Protein AF-G9KVE4-F1 (afdb_monomer_lite)

pLDDT: mean 92.77, std 6.27, range [59.22, 98.06]

InterPro domains:
  IPR046805 Tra1, HEAT repeat ring region [PF20206] (2-98)

Foldseek 3Di:
DCVVQVVVLVVLLVQLVPPPRDLVCLVVLVVVQLVVCVVVVHDPPRSNLVSSLSNCLVVQLSNLVVCPPPVNVPDPSSVVSVVVSCPDPSCVSNVVNVVD

Structure (mmCIF, N/CA/C/O backbone):
data_AF-G9KVE4-F1
#
_entry.id   AF-G9KVE4-F1
#
loop_
_atom_site.group_PDB
_atom_site.id
_atom_site.type_symbol
_atom_site.label_atom_id
_atom_site.label_alt_id
_atom_site.label_comp_id
_atom_site.label_asym_id
_atom_site.label_entity_id
_atom_site.label_seq_id
_atom_site.pdbx_PDB_ins_code
_atom_site.Cartn_x
_atom_site.Cartn_y
_atom_site.Cartn_z
_atom_site.occupancy
_atom_site.B_iso_or_equiv
_atom_site.auth_seq_id
_atom_site.auth_comp_id
_atom_site.auth_asym_id
_atom_site.auth_atom_id
_atom_site.pdbx_PDB_model_num
ATOM 1 N N . ASP A 1 1 ? 18.134 -1.302 -15.973 1.00 59.22 1 ASP A N 1
ATOM 2 C CA . ASP A 1 1 ? 17.722 -2.719 -16.058 1.00 59.22 1 ASP A CA 1
ATOM 3 C C . ASP A 1 1 ? 16.589 -3.039 -15.098 1.00 59.22 1 ASP A C 1
ATOM 5 O O . ASP A 1 1 ? 16.666 -2.714 -13.925 1.00 59.22 1 ASP A O 1
ATOM 9 N N . GLY A 1 2 ? 15.512 -3.675 -15.568 1.00 76.06 2 GLY A N 1
ATOM 10 C CA . GLY A 1 2 ? 14.331 -3.980 -14.740 1.00 76.06 2 GLY A CA 1
ATOM 11 C C . GLY A 1 2 ? 14.534 -5.066 -13.671 1.00 76.06 2 GLY A C 1
ATOM 12 O O . GLY A 1 2 ? 13.568 -5.466 -13.026 1.00 76.06 2 GLY A O 1
ATOM 13 N N . ASN A 1 3 ? 15.757 -5.577 -13.498 1.00 87.31 3 ASN A N 1
ATOM 14 C CA . ASN A 1 3 ? 16.066 -6.635 -12.536 1.00 87.31 3 ASN A CA 1
ATOM 15 C C . ASN A 1 3 ? 16.035 -6.125 -11.086 1.00 87.31 3 ASN A C 1
ATOM 17 O O . ASN A 1 3 ? 15.478 -6.782 -10.212 1.00 87.31 3 ASN A O 1
ATOM 21 N N . GLU A 1 4 ? 16.538 -4.914 -10.840 1.00 89.75 4 GLU A N 1
ATOM 22 C CA . GLU A 1 4 ? 16.538 -4.294 -9.507 1.00 89.75 4 GLU A CA 1
ATOM 23 C C . GLU A 1 4 ? 15.112 -4.089 -8.982 1.00 89.75 4 GLU A C 1
ATOM 25 O O . GLU A 1 4 ? 14.810 -4.427 -7.841 1.00 89.75 4 GLU A O 1
ATOM 30 N N . MET A 1 5 ? 14.189 -3.644 -9.843 1.00 90.38 5 MET A N 1
ATOM 31 C CA . MET A 1 5 ? 12.776 -3.494 -9.479 1.00 90.38 5 MET A CA 1
ATOM 32 C C . MET A 1 5 ? 12.124 -4.827 -9.100 1.00 90.38 5 MET A C 1
ATOM 34 O O . MET A 1 5 ? 11.316 -4.871 -8.171 1.00 90.38 5 MET A O 1
ATOM 38 N N . LYS A 1 6 ? 12.482 -5.920 -9.787 1.00 91.69 6 LYS A N 1
ATOM 39 C CA . LYS A 1 6 ? 11.999 -7.267 -9.447 1.00 91.69 6 LYS A CA 1
ATOM 40 C C . LYS A 1 6 ? 12.521 -7.710 -8.084 1.00 91.69 6 LYS A C 1
ATOM 42 O O . LYS A 1 6 ? 11.743 -8.237 -7.294 1.00 91.69 6 LYS A O 1
ATOM 47 N N . ILE A 1 7 ? 13.797 -7.451 -7.795 1.00 94.50 7 ILE A N 1
ATOM 48 C CA . ILE A 1 7 ? 14.406 -7.744 -6.491 1.00 94.50 7 ILE A CA 1
ATOM 49 C C . ILE A 1 7 ? 13.699 -6.941 -5.390 1.00 94.50 7 ILE A C 1
ATOM 51 O O . ILE A 1 7 ? 13.234 -7.527 -4.416 1.00 94.50 7 ILE A O 1
ATOM 55 N N . CYS A 1 8 ? 13.522 -5.629 -5.566 1.00 94.12 8 CYS A N 1
ATOM 56 C CA . CYS A 1 8 ? 12.813 -4.780 -4.603 1.00 94.12 8 CYS A CA 1
ATOM 57 C C . CYS A 1 8 ? 11.358 -5.229 -4.381 1.00 94.12 8 CYS A C 1
ATOM 59 O O . CYS A 1 8 ? 10.911 -5.327 -3.241 1.00 94.12 8 CYS A O 1
ATOM 61 N N . SER A 1 9 ? 10.626 -5.557 -5.450 1.00 94.88 9 SER A N 1
ATOM 62 C CA . SER A 1 9 ? 9.255 -6.081 -5.358 1.00 94.88 9 SER A CA 1
ATOM 63 C C . SER A 1 9 ? 9.203 -7.413 -4.598 1.00 94.88 9 SER A C 1
ATOM 65 O O . SER A 1 9 ? 8.355 -7.587 -3.719 1.00 94.88 9 SER A O 1
ATOM 67 N N . ALA A 1 10 ? 10.156 -8.319 -4.848 1.00 95.31 10 ALA A N 1
ATOM 68 C CA . ALA A 1 10 ? 10.279 -9.568 -4.103 1.00 95.31 10 ALA A CA 1
ATOM 69 C C . ALA A 1 10 ? 10.561 -9.322 -2.613 1.00 95.31 10 ALA A C 1
ATOM 71 O O . ALA A 1 10 ? 9.910 -9.946 -1.779 1.00 95.31 10 ALA A O 1
ATOM 72 N N . ILE A 1 11 ? 11.450 -8.380 -2.271 1.00 95.06 11 ILE A N 1
ATOM 73 C CA . ILE A 1 11 ? 11.740 -7.997 -0.878 1.00 95.06 11 ILE A CA 1
ATOM 74 C C . ILE A 1 11 ? 10.475 -7.486 -0.179 1.00 95.06 11 ILE A C 1
ATOM 76 O O . ILE A 1 11 ? 10.155 -7.958 0.909 1.00 95.06 11 ILE A O 1
ATOM 80 N N . ILE A 1 12 ? 9.716 -6.579 -0.807 1.00 95.88 12 ILE A N 1
ATOM 81 C CA . ILE A 1 12 ? 8.444 -6.079 -0.249 1.00 95.88 12 ILE A CA 1
ATOM 82 C C . ILE A 1 12 ? 7.466 -7.243 -0.035 1.00 95.88 12 ILE A C 1
ATOM 84 O O . ILE A 1 12 ? 6.803 -7.320 0.999 1.00 95.88 12 ILE A O 1
ATOM 88 N N . ASN A 1 13 ? 7.412 -8.193 -0.973 1.00 95.50 13 ASN A N 1
ATOM 89 C CA . ASN A 1 13 ? 6.539 -9.361 -0.877 1.00 95.50 13 ASN A CA 1
ATOM 90 C C . ASN A 1 13 ? 6.913 -10.290 0.293 1.00 95.50 13 ASN A C 1
ATOM 92 O O . ASN A 1 13 ? 6.067 -11.054 0.744 1.00 95.50 13 ASN A O 1
ATOM 96 N N . LEU A 1 14 ? 8.140 -10.241 0.819 1.00 94.94 14 LEU A N 1
ATOM 97 C CA . LEU A 1 14 ? 8.508 -11.039 1.993 1.00 94.94 14 LEU A CA 1
ATOM 98 C C . LEU A 1 14 ? 7.827 -10.542 3.273 1.00 94.94 14 LEU A C 1
ATOM 100 O O . LEU A 1 14 ? 7.543 -11.354 4.149 1.00 94.94 14 LEU A O 1
ATOM 104 N N . PHE A 1 15 ? 7.509 -9.247 3.389 1.00 93.88 15 PHE A N 1
ATOM 105 C CA . PHE A 1 15 ? 6.943 -8.683 4.622 1.00 93.88 15 PHE A CA 1
ATOM 106 C C . PHE A 1 15 ? 5.611 -9.326 5.013 1.00 93.88 15 PHE A C 1
ATOM 108 O O . PHE A 1 15 ? 5.375 -9.572 6.195 1.00 93.88 15 PHE A O 1
ATOM 115 N N . HIS A 1 16 ? 4.751 -9.657 4.043 1.00 92.75 16 HIS A N 1
ATOM 116 C CA . HIS A 1 16 ? 3.479 -10.319 4.357 1.00 92.75 16 HIS A CA 1
ATOM 117 C C . HIS A 1 16 ? 3.657 -11.781 4.790 1.00 92.75 16 HIS A C 1
ATOM 119 O O . HIS A 1 16 ? 2.841 -12.267 5.573 1.00 92.75 16 HIS A O 1
ATOM 125 N N . LEU A 1 17 ? 4.743 -12.436 4.358 1.00 92.81 17 LEU A N 1
ATOM 126 C CA . LEU A 1 17 ? 5.072 -13.825 4.695 1.00 92.81 17 LEU A CA 1
ATOM 127 C C . LEU A 1 17 ? 5.683 -13.981 6.091 1.00 92.81 17 LEU A C 1
ATOM 129 O O . LEU A 1 17 ? 5.668 -15.083 6.631 1.00 92.81 17 LEU A O 1
ATOM 133 N N . ILE A 1 18 ? 6.215 -12.910 6.687 1.00 90.62 18 ILE A N 1
ATOM 134 C CA . ILE A 1 18 ? 6.786 -12.945 8.037 1.00 90.62 18 ILE A CA 1
ATOM 135 C C . ILE A 1 18 ? 5.622 -12.973 9.044 1.00 90.62 18 ILE A C 1
ATOM 137 O O . ILE A 1 18 ? 4.932 -11.961 9.178 1.00 90.62 18 ILE A O 1
ATOM 141 N N . PRO A 1 19 ? 5.375 -14.079 9.779 1.00 78.69 19 PRO A N 1
ATOM 142 C CA . PRO A 1 19 ? 4.152 -14.253 10.574 1.00 78.69 19 PRO A CA 1
ATOM 143 C C . PRO A 1 19 ? 3.964 -13.180 11.650 1.00 78.69 19 PRO A C 1
ATOM 145 O O . PRO A 1 19 ? 2.853 -12.681 11.821 1.00 78.69 19 PRO A O 1
ATOM 148 N N . ALA A 1 20 ? 5.062 -12.771 12.287 1.00 80.44 20 ALA A N 1
ATOM 149 C CA . ALA A 1 20 ? 5.120 -11.737 13.318 1.00 80.44 20 ALA A CA 1
ATOM 150 C C . ALA A 1 20 ? 5.729 -10.423 12.798 1.00 80.44 20 ALA A C 1
ATOM 152 O O . ALA A 1 20 ? 6.426 -9.728 13.538 1.00 80.44 20 ALA A O 1
ATOM 153 N N . ALA A 1 21 ? 5.519 -10.100 11.516 1.00 82.81 21 ALA A N 1
ATOM 154 C CA . ALA A 1 21 ? 5.949 -8.821 10.968 1.00 82.81 21 ALA A CA 1
ATOM 155 C C . ALA A 1 21 ? 5.401 -7.674 11.840 1.00 82.81 2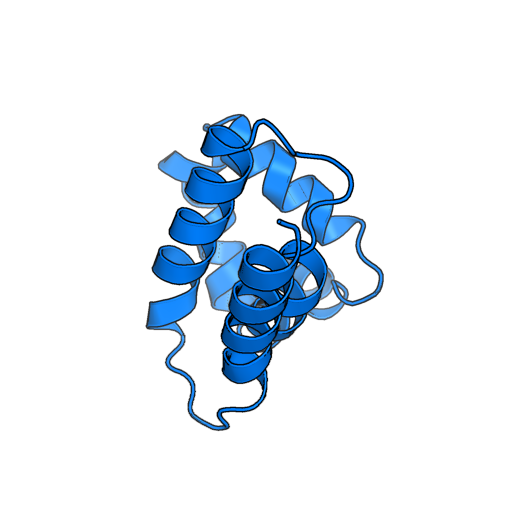1 ALA A C 1
ATOM 157 O O . ALA A 1 21 ? 4.189 -7.611 12.071 1.00 82.81 21 ALA A O 1
ATOM 158 N N . PRO A 1 22 ? 6.263 -6.784 12.356 1.00 86.81 22 PRO A N 1
ATOM 159 C CA . PRO A 1 22 ? 5.808 -5.700 13.208 1.00 86.81 22 PRO A CA 1
ATOM 160 C C . PRO A 1 22 ? 4.902 -4.735 12.440 1.00 86.81 22 PRO A C 1
ATOM 162 O O . PRO A 1 22 ? 5.293 -4.195 11.405 1.00 86.81 22 PRO A O 1
ATOM 165 N N . GLN A 1 23 ? 3.735 -4.422 13.008 1.00 90.50 23 GLN A N 1
ATOM 166 C CA . GLN A 1 23 ? 2.848 -3.369 12.492 1.00 90.50 23 GLN A CA 1
ATOM 167 C C . GLN A 1 23 ? 3.545 -1.998 12.403 1.00 90.50 23 GLN A C 1
ATOM 169 O O . GLN A 1 23 ? 3.165 -1.145 11.609 1.00 90.50 23 GLN A O 1
ATOM 174 N N . THR A 1 24 ? 4.607 -1.791 13.189 1.00 92.88 24 THR A N 1
ATOM 175 C CA . THR A 1 24 ? 5.440 -0.581 13.161 1.00 92.88 24 THR A CA 1
ATOM 176 C C . THR A 1 24 ? 6.154 -0.377 11.823 1.00 92.88 24 THR A C 1
ATOM 178 O O . THR A 1 24 ? 6.569 0.741 11.529 1.00 92.88 24 THR A O 1
ATOM 181 N N . LEU A 1 25 ? 6.265 -1.419 10.988 1.00 94.56 25 LEU A N 1
ATOM 182 C CA . LEU A 1 25 ? 6.854 -1.343 9.648 1.00 94.56 25 LEU A CA 1
ATOM 183 C C . LEU A 1 25 ? 5.870 -0.8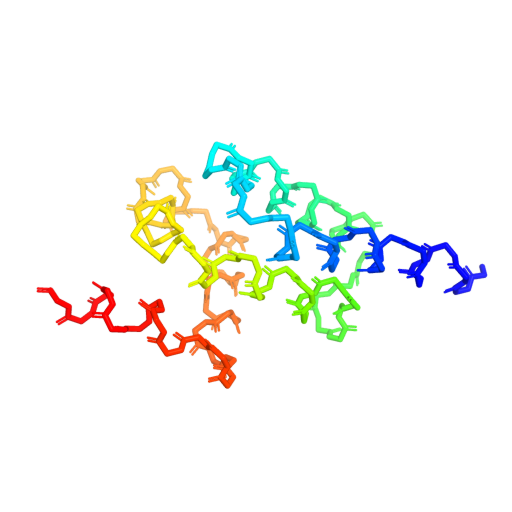62 8.576 1.00 94.56 25 LEU A C 1
ATOM 185 O O . LEU A 1 25 ? 6.313 -0.558 7.471 1.00 94.56 25 LEU A O 1
ATOM 189 N N . VAL A 1 26 ? 4.572 -0.732 8.886 1.00 95.50 26 VAL A N 1
ATOM 190 C CA . VAL A 1 26 ? 3.557 -0.224 7.945 1.00 95.50 26 VAL A CA 1
ATOM 191 C C . VAL A 1 26 ? 3.967 1.140 7.397 1.00 95.50 26 VAL A C 1
ATOM 193 O O . VAL A 1 26 ? 4.141 1.278 6.190 1.00 95.50 26 VAL A O 1
ATOM 196 N N . LYS A 1 27 ? 4.197 2.129 8.269 1.00 95.69 27 LYS A N 1
ATOM 197 C CA . LYS A 1 27 ? 4.546 3.490 7.841 1.00 95.69 27 LYS A CA 1
ATOM 198 C C . LYS A 1 27 ? 5.897 3.561 7.105 1.00 95.69 27 LYS A C 1
ATOM 200 O O . LYS A 1 27 ? 5.900 4.061 5.981 1.00 95.69 27 LYS A O 1
ATOM 205 N N . PRO A 1 28 ? 7.016 3.033 7.643 1.00 96.44 28 PRO A N 1
ATOM 206 C CA . PRO A 1 28 ? 8.305 3.094 6.953 1.00 96.44 28 PRO A CA 1
ATOM 207 C C . PRO A 1 28 ? 8.296 2.420 5.577 1.00 96.44 28 PRO A C 1
ATOM 209 O O . PRO A 1 28 ? 8.850 2.964 4.624 1.00 96.44 28 PRO A O 1
ATOM 212 N N . LEU A 1 29 ? 7.657 1.250 5.445 1.00 95.56 29 LEU A N 1
ATOM 213 C CA . LEU A 1 29 ? 7.612 0.537 4.167 1.00 95.56 29 LEU A CA 1
ATOM 214 C C . LEU A 1 29 ? 6.798 1.315 3.128 1.00 95.56 29 LEU A C 1
ATOM 216 O O . LEU A 1 29 ? 7.200 1.432 1.970 1.00 95.56 29 LEU A O 1
ATOM 220 N N . LEU A 1 30 ? 5.678 1.881 3.566 1.00 96.00 30 LEU A N 1
ATOM 221 C CA . LEU A 1 30 ? 4.798 2.704 2.753 1.00 96.00 30 LEU A CA 1
ATOM 222 C C . LEU A 1 30 ? 5.508 3.973 2.249 1.00 96.00 30 LEU A C 1
ATOM 224 O O . LEU A 1 30 ? 5.498 4.250 1.050 1.00 96.00 30 LEU A O 1
ATOM 228 N N . GLU A 1 31 ? 6.198 4.691 3.138 1.00 96.12 31 GLU A N 1
ATOM 229 C CA . GLU A 1 31 ? 6.987 5.886 2.807 1.00 96.12 31 GLU A CA 1
ATOM 230 C C . GLU A 1 31 ? 8.126 5.582 1.829 1.00 96.12 31 GLU A C 1
ATOM 232 O O . GLU A 1 31 ? 8.341 6.330 0.871 1.00 96.12 31 GLU A O 1
ATOM 237 N N . VAL A 1 32 ? 8.842 4.469 2.029 1.00 96.00 32 VAL A N 1
ATOM 238 C CA . VAL A 1 32 ? 9.908 4.038 1.113 1.00 96.00 32 VAL A CA 1
ATOM 239 C C . VAL A 1 32 ? 9.346 3.768 -0.281 1.00 96.00 32 VAL A C 1
ATOM 241 O O . VAL A 1 32 ? 9.931 4.230 -1.265 1.00 96.00 32 VAL A O 1
ATOM 244 N N . VAL A 1 33 ? 8.201 3.085 -0.389 1.00 95.25 33 VAL A N 1
ATOM 245 C CA . VAL A 1 33 ? 7.551 2.840 -1.686 1.00 95.25 33 VAL A CA 1
ATOM 246 C C . VAL A 1 33 ? 7.109 4.149 -2.336 1.00 95.25 33 VAL A C 1
ATOM 248 O O . VAL A 1 33 ? 7.462 4.380 -3.490 1.00 95.25 33 VAL A O 1
ATOM 251 N N . MET A 1 34 ? 6.441 5.050 -1.610 1.00 94.56 34 MET A N 1
ATOM 252 C CA . MET A 1 34 ? 6.026 6.357 -2.149 1.00 94.56 34 MET A CA 1
ATOM 253 C C . MET A 1 34 ? 7.206 7.190 -2.650 1.00 94.56 34 MET A C 1
ATOM 255 O O . MET A 1 34 ? 7.142 7.795 -3.724 1.00 94.56 34 MET A O 1
ATOM 259 N N . LYS A 1 35 ? 8.292 7.236 -1.872 1.00 94.25 35 LYS A N 1
ATOM 260 C CA . LYS A 1 35 ? 9.512 7.959 -2.242 1.00 94.25 35 LYS A CA 1
ATOM 261 C C . LYS A 1 35 ? 10.143 7.358 -3.496 1.00 94.25 35 LYS A C 1
ATOM 263 O O . LYS A 1 35 ? 10.582 8.102 -4.369 1.00 94.25 35 LYS A O 1
ATOM 268 N N . THR A 1 36 ? 10.155 6.032 -3.591 1.00 93.12 36 THR A N 1
ATOM 269 C CA . THR A 1 36 ? 10.713 5.297 -4.732 1.00 93.12 36 THR A CA 1
ATOM 270 C C . THR A 1 36 ? 9.876 5.505 -5.995 1.00 93.12 36 THR A C 1
ATOM 272 O O . THR A 1 36 ? 10.427 5.834 -7.042 1.00 93.12 36 THR A O 1
ATOM 275 N N . GLU A 1 37 ? 8.549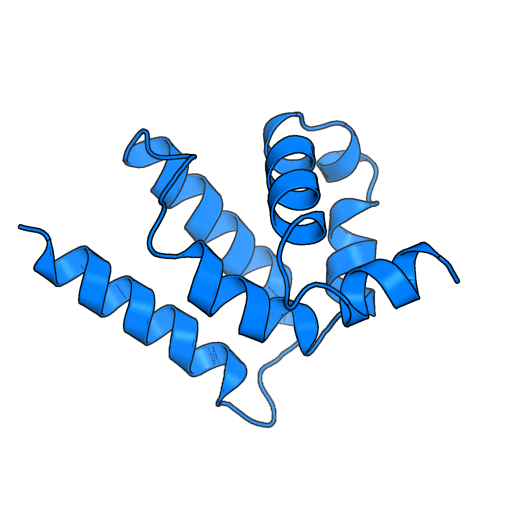 5.395 -5.895 1.00 92.69 37 GLU A N 1
ATOM 276 C CA . GLU A 1 37 ? 7.606 5.677 -6.986 1.00 92.69 37 GLU A CA 1
ATOM 277 C C . GLU A 1 37 ? 7.773 7.103 -7.519 1.00 92.69 37 GLU A C 1
ATOM 279 O O . GLU A 1 37 ? 7.878 7.313 -8.729 1.00 92.69 37 GLU A O 1
ATOM 284 N N . ARG A 1 38 ? 7.895 8.082 -6.613 1.00 91.56 38 ARG A N 1
ATOM 285 C CA . ARG A 1 38 ? 8.136 9.483 -6.971 1.00 91.56 38 ARG A CA 1
ATOM 286 C C . ARG A 1 38 ? 9.491 9.687 -7.646 1.00 91.56 38 ARG A C 1
ATOM 288 O O . ARG A 1 38 ? 9.557 10.397 -8.643 1.00 91.56 38 ARG A O 1
ATOM 295 N N . ALA A 1 39 ? 10.557 9.079 -7.124 1.00 91.38 39 ALA A N 1
ATOM 296 C CA . ALA A 1 39 ? 11.900 9.190 -7.699 1.00 91.38 39 ALA A CA 1
ATOM 297 C C . ALA A 1 39 ? 11.985 8.576 -9.104 1.00 91.38 39 ALA A C 1
ATOM 299 O O . ALA A 1 39 ? 12.729 9.067 -9.947 1.00 91.38 39 ALA A O 1
ATOM 300 N N . MET A 1 40 ? 11.199 7.530 -9.361 1.00 89.81 40 MET A N 1
ATOM 301 C CA . MET A 1 40 ? 11.126 6.866 -10.661 1.00 89.81 40 MET A CA 1
ATOM 302 C C . MET A 1 40 ? 10.035 7.425 -11.587 1.00 89.81 40 MET A C 1
ATOM 304 O O . MET A 1 40 ? 9.890 6.934 -12.703 1.00 89.81 40 MET A O 1
ATOM 308 N N . LEU A 1 41 ? 9.278 8.440 -11.149 1.00 89.06 41 LEU A N 1
ATOM 309 C CA . LEU A 1 41 ? 8.173 9.050 -11.900 1.00 89.06 41 LEU A CA 1
ATOM 310 C C . LEU A 1 41 ? 7.108 8.030 -12.360 1.00 89.06 41 LEU A C 1
ATOM 312 O O . LEU A 1 41 ? 6.514 8.175 -13.428 1.00 89.06 41 LEU A O 1
ATOM 316 N N . ILE A 1 42 ? 6.852 7.004 -11.543 1.00 85.38 42 ILE A N 1
ATOM 317 C CA . ILE A 1 42 ? 5.867 5.948 -11.814 1.00 85.38 42 ILE A CA 1
ATOM 318 C C . ILE A 1 42 ? 4.808 5.911 -10.714 1.00 85.38 42 ILE A C 1
ATOM 320 O O . ILE A 1 42 ? 5.078 5.535 -9.580 1.00 85.38 42 ILE A O 1
ATOM 324 N N . GLU A 1 43 ? 3.572 6.273 -11.056 1.00 73.38 43 GLU A N 1
ATOM 325 C CA . GLU A 1 43 ? 2.426 6.126 -10.149 1.00 73.38 43 GLU A CA 1
ATOM 326 C C . GLU A 1 43 ? 1.538 4.945 -10.569 1.00 73.38 43 GLU A C 1
ATOM 328 O O . GLU A 1 43 ? 1.270 4.040 -9.778 1.00 73.38 43 GLU A O 1
ATOM 333 N N . ALA A 1 44 ? 1.096 4.916 -11.828 1.00 70.25 44 ALA A N 1
ATOM 334 C CA . ALA A 1 44 ? 0.328 3.806 -12.385 1.00 70.25 44 ALA A CA 1
ATOM 335 C C . ALA A 1 44 ? 1.267 2.688 -12.869 1.00 70.25 44 ALA A C 1
ATOM 337 O O . ALA A 1 44 ? 2.265 2.955 -13.531 1.00 70.25 44 ALA A O 1
ATOM 338 N N . GLY A 1 45 ? 0.947 1.431 -12.547 1.00 76.75 45 GLY A N 1
ATOM 339 C CA . GLY A 1 45 ? 1.754 0.274 -12.962 1.00 76.75 45 GLY A CA 1
ATOM 340 C C . GLY A 1 45 ? 3.013 0.021 -12.123 1.00 76.75 45 GLY A C 1
ATOM 341 O O . GLY A 1 45 ? 3.850 -0.786 -12.521 1.00 76.75 45 GLY A O 1
ATOM 342 N N . SER A 1 46 ? 3.151 0.675 -10.963 1.00 88.62 46 SER A N 1
ATOM 343 C CA . SER A 1 46 ? 4.243 0.406 -10.022 1.00 88.62 46 SER A CA 1
ATOM 344 C C . SER A 1 46 ? 4.279 -1.077 -9.603 1.00 88.62 46 SER A C 1
ATOM 346 O O . SER A 1 46 ? 3.272 -1.598 -9.107 1.00 88.62 46 SER A O 1
ATOM 348 N N . PRO A 1 47 ? 5.435 -1.764 -9.727 1.00 92.06 47 PRO A N 1
ATOM 349 C CA . PRO A 1 47 ? 5.577 -3.175 -9.356 1.00 92.06 47 PRO A CA 1
ATOM 350 C C . PRO A 1 47 ? 5.586 -3.401 -7.836 1.00 92.06 47 PRO A C 1
ATOM 352 O O . PRO A 1 47 ? 5.654 -4.545 -7.380 1.00 92.06 47 PRO A O 1
ATOM 355 N N . PHE A 1 48 ? 5.552 -2.328 -7.042 1.00 94.75 48 PHE A N 1
ATOM 356 C CA . PHE A 1 48 ? 5.630 -2.376 -5.583 1.00 94.75 48 PHE A CA 1
ATOM 357 C C . PHE A 1 48 ? 4.258 -2.391 -4.911 1.00 94.75 48 PHE A C 1
ATOM 359 O O . PHE A 1 48 ? 4.154 -2.817 -3.764 1.00 94.75 48 PHE A O 1
ATOM 366 N N . ARG A 1 49 ? 3.192 -1.966 -5.603 1.00 93.62 49 ARG A N 1
ATOM 367 C CA . ARG A 1 49 ? 1.862 -1.845 -4.982 1.00 93.62 49 ARG A CA 1
ATOM 368 C C . ARG A 1 49 ? 1.212 -3.188 -4.673 1.00 93.62 49 ARG A C 1
ATOM 370 O O . ARG A 1 49 ? 0.654 -3.343 -3.590 1.00 93.62 49 ARG A O 1
ATOM 377 N N . GLU A 1 50 ? 1.330 -4.158 -5.579 1.00 94.56 50 GLU A N 1
ATOM 378 C CA . GLU A 1 50 ? 0.813 -5.522 -5.385 1.00 94.56 50 GLU A CA 1
ATOM 379 C C . GLU A 1 50 ? 1.433 -6.219 -4.156 1.00 94.56 50 GLU A C 1
ATOM 381 O O . GLU A 1 50 ? 0.688 -6.745 -3.330 1.00 94.56 50 GLU A O 1
ATOM 386 N N . PRO A 1 51 ? 2.768 -6.247 -3.963 1.00 96.12 51 PRO A N 1
ATOM 387 C CA . PRO A 1 51 ? 3.327 -6.851 -2.758 1.00 96.12 51 PRO A CA 1
ATOM 388 C C . PRO A 1 51 ? 3.066 -6.016 -1.498 1.00 96.12 51 PRO A C 1
ATOM 390 O O . PRO A 1 51 ? 2.851 -6.589 -0.430 1.00 96.12 51 PRO A O 1
ATOM 393 N N . LEU A 1 52 ? 3.030 -4.685 -1.609 1.00 96.62 52 LEU A N 1
ATOM 394 C CA . LEU A 1 52 ? 2.786 -3.801 -0.470 1.00 96.62 52 LEU A CA 1
ATOM 395 C C . LEU A 1 52 ? 1.381 -3.992 0.111 1.00 96.62 52 LEU A C 1
ATOM 397 O O . LEU A 1 52 ? 1.242 -4.135 1.325 1.00 96.62 52 LEU A O 1
ATOM 401 N N . ILE A 1 53 ? 0.338 -4.065 -0.723 1.00 96.44 53 ILE A N 1
ATOM 402 C CA . ILE A 1 53 ? -1.034 -4.188 -0.210 1.00 96.44 53 ILE A CA 1
ATOM 403 C C . ILE A 1 53 ? -1.276 -5.502 0.545 1.00 96.44 53 ILE A C 1
ATOM 405 O O . ILE A 1 53 ? -2.034 -5.523 1.517 1.00 96.44 53 ILE A O 1
ATOM 409 N N . LYS A 1 54 ? -0.582 -6.586 0.177 1.00 96.00 54 LYS A N 1
ATOM 410 C CA . LYS A 1 54 ? -0.628 -7.857 0.923 1.00 96.00 54 LYS A CA 1
ATOM 411 C C . LYS A 1 54 ? -0.128 -7.698 2.357 1.00 96.00 54 LYS A C 1
ATOM 413 O O . LYS A 1 54 ? -0.654 -8.334 3.261 1.00 96.00 54 LYS A O 1
ATOM 418 N N . PHE A 1 55 ? 0.872 -6.844 2.574 1.00 96.44 55 PHE A N 1
ATOM 419 C CA . PHE A 1 55 ? 1.355 -6.540 3.917 1.00 96.44 55 PHE A CA 1
ATOM 420 C C . PHE A 1 55 ? 0.403 -5.595 4.660 1.00 96.44 55 PHE A C 1
ATOM 422 O O . PHE A 1 55 ? 0.022 -5.883 5.791 1.00 96.44 55 PHE A O 1
ATOM 429 N N . LEU A 1 56 ? -0.050 -4.516 4.011 1.00 96.62 56 LEU A N 1
ATOM 430 C CA . LEU A 1 56 ? -0.969 -3.541 4.618 1.00 96.62 56 LEU A CA 1
ATOM 431 C C . LEU A 1 56 ? -2.275 -4.188 5.109 1.00 96.62 56 LEU A C 1
ATOM 433 O O . LEU A 1 56 ? -2.758 -3.901 6.201 1.00 96.62 56 LEU A O 1
ATOM 437 N N . THR A 1 57 ? -2.826 -5.119 4.331 1.00 96.38 57 THR A N 1
ATOM 438 C CA . THR A 1 57 ? -4.068 -5.834 4.673 1.00 96.38 57 THR A CA 1
ATOM 439 C C . THR A 1 57 ? -3.918 -6.820 5.837 1.00 96.38 57 THR A C 1
ATOM 441 O O . THR A 1 57 ? -4.934 -7.219 6.402 1.00 96.38 57 THR A O 1
ATOM 444 N N . ARG A 1 58 ? -2.688 -7.164 6.261 1.00 95.50 58 ARG A N 1
ATOM 445 C CA . ARG A 1 58 ? -2.431 -7.912 7.512 1.00 95.50 58 ARG A CA 1
ATOM 446 C C . ARG A 1 58 ? -2.564 -7.032 8.760 1.00 95.50 58 ARG A C 1
ATOM 448 O O . ARG A 1 58 ? -2.769 -7.561 9.849 1.00 95.50 58 ARG A O 1
ATOM 455 N N . HIS A 1 59 ? -2.473 -5.713 8.595 1.00 95.31 59 HIS A N 1
ATOM 456 C CA . HIS A 1 59 ? -2.579 -4.710 9.657 1.00 95.31 59 HIS A CA 1
ATOM 457 C C . HIS A 1 59 ? -3.603 -3.629 9.267 1.00 95.31 59 HIS A C 1
ATOM 459 O O . HIS A 1 59 ? -3.238 -2.461 9.080 1.00 95.31 59 HIS A O 1
ATOM 465 N N . PRO A 1 60 ? -4.880 -4.003 9.057 1.00 96.56 60 PRO A N 1
ATOM 466 C CA . PRO A 1 60 ? -5.845 -3.117 8.421 1.00 96.56 60 PRO A CA 1
ATOM 467 C C . PRO A 1 60 ? -6.182 -1.899 9.285 1.00 96.56 60 PRO A C 1
ATOM 469 O O . PRO A 1 60 ? -6.215 -0.790 8.759 1.00 96.56 60 PRO A O 1
ATOM 472 N N . SER A 1 61 ? -6.336 -2.071 10.602 1.00 96.50 61 SER A N 1
ATOM 473 C CA . SER A 1 61 ? -6.597 -0.972 11.542 1.00 96.50 61 SER A CA 1
ATOM 474 C C . SER A 1 61 ? -5.470 0.054 11.549 1.00 96.50 61 SER A C 1
ATOM 476 O O . SER A 1 61 ? -5.716 1.234 11.336 1.00 96.50 61 SER A O 1
ATOM 478 N N . GLN A 1 62 ? -4.227 -0.405 11.689 1.00 96.50 62 GLN A N 1
ATOM 479 C CA . GLN A 1 62 ? -3.039 0.450 11.730 1.00 96.50 62 GLN A CA 1
ATOM 480 C C . GLN A 1 62 ? -2.820 1.164 10.393 1.00 96.50 62 GLN A C 1
ATOM 482 O O . GLN A 1 62 ? -2.408 2.320 10.358 1.00 96.50 62 GLN A O 1
ATOM 487 N N . THR A 1 63 ? -3.102 0.479 9.282 1.00 97.06 63 THR A N 1
ATOM 488 C CA . THR A 1 63 ? -3.016 1.072 7.944 1.00 97.06 63 THR A CA 1
ATOM 489 C C . THR A 1 63 ? -4.055 2.174 7.764 1.00 97.06 63 THR A C 1
ATOM 491 O O . THR A 1 63 ? -3.701 3.264 7.321 1.00 97.06 63 THR A O 1
ATOM 494 N N . VAL A 1 64 ? -5.327 1.913 8.087 1.00 97.44 64 VAL A N 1
ATOM 495 C CA . VAL A 1 64 ? -6.394 2.915 7.945 1.00 97.44 64 VAL A CA 1
ATOM 496 C C . VAL A 1 64 ? -6.143 4.093 8.881 1.00 97.44 64 VAL A C 1
ATOM 498 O O . VAL A 1 64 ? -6.177 5.227 8.417 1.00 97.44 64 VAL A O 1
ATOM 501 N N . GLU A 1 65 ? -5.801 3.841 10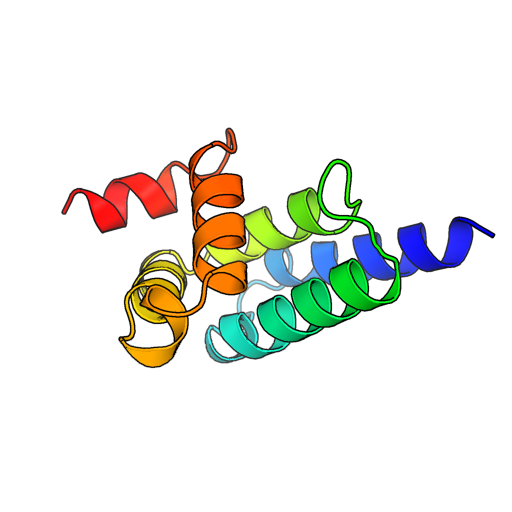.146 1.00 96.81 65 GLU A N 1
ATOM 502 C CA . GLU A 1 65 ? -5.446 4.885 11.113 1.00 96.81 65 GLU A CA 1
ATOM 503 C C . GLU A 1 65 ? -4.342 5.795 10.565 1.00 96.81 65 GLU A C 1
ATOM 505 O O . GLU A 1 65 ? -4.519 7.011 10.538 1.00 96.81 65 GLU A O 1
ATOM 510 N N . LEU A 1 66 ? -3.261 5.220 10.021 1.00 97.12 66 LEU A N 1
ATOM 511 C CA . LEU A 1 66 ? -2.173 5.982 9.407 1.00 97.12 66 LEU A CA 1
ATOM 512 C C . LEU A 1 66 ? -2.651 6.894 8.272 1.00 97.12 66 LEU A C 1
ATOM 514 O O . LEU A 1 66 ? -2.165 8.015 8.173 1.00 97.12 66 LEU A O 1
ATOM 518 N N . PHE A 1 67 ? -3.561 6.437 7.408 1.00 97.12 67 PHE A N 1
ATOM 519 C CA . PHE A 1 67 ? -4.089 7.257 6.311 1.00 97.12 67 PHE A CA 1
ATOM 520 C C . PHE A 1 67 ? -5.119 8.299 6.765 1.00 97.12 67 PHE A C 1
ATOM 522 O O . PHE A 1 67 ? -5.318 9.283 6.057 1.00 97.12 67 PHE A O 1
ATOM 529 N N . MET A 1 68 ? -5.769 8.090 7.912 1.00 95.88 68 MET A N 1
ATOM 530 C CA . MET A 1 68 ? -6.765 9.007 8.477 1.00 95.88 68 MET A CA 1
ATOM 531 C C . MET A 1 68 ? -6.160 10.074 9.402 1.00 95.88 68 MET A C 1
ATOM 533 O O . MET A 1 68 ? -6.866 11.001 9.795 1.00 95.88 68 MET A O 1
ATOM 537 N N . MET A 1 69 ? -4.868 9.988 9.745 1.00 96.56 69 MET A N 1
ATOM 538 C CA . MET A 1 69 ? -4.178 11.047 10.490 1.00 96.56 69 MET A CA 1
ATOM 539 C C . MET A 1 69 ? -4.229 12.374 9.720 1.00 96.56 69 MET A C 1
ATOM 541 O O . MET A 1 69 ? -4.017 12.402 8.514 1.00 96.56 69 MET A O 1
ATOM 545 N N . GLU A 1 70 ? -4.409 13.499 10.416 1.00 94.69 70 GLU A N 1
ATOM 546 C CA . GLU A 1 70 ? -4.528 14.826 9.785 1.00 94.69 70 GLU A CA 1
ATOM 547 C C . GLU A 1 70 ? -3.372 15.143 8.814 1.00 94.69 70 GLU A C 1
ATOM 549 O O . GLU A 1 70 ? -3.591 15.646 7.713 1.00 94.69 70 GLU A O 1
ATOM 554 N N . ALA A 1 71 ? -2.139 14.790 9.192 1.00 94.31 71 ALA A N 1
ATOM 555 C CA . ALA A 1 71 ? -0.945 15.048 8.390 1.00 94.31 71 ALA A CA 1
ATOM 556 C C . ALA A 1 71 ? -0.897 14.259 7.069 1.00 94.31 71 ALA A C 1
ATOM 558 O O . ALA A 1 71 ? -0.346 14.750 6.089 1.00 94.31 71 ALA A O 1
ATOM 559 N N . THR A 1 72 ? -1.440 13.040 7.034 1.00 95.12 72 THR A N 1
ATOM 560 C CA . THR A 1 72 ? -1.442 12.178 5.839 1.00 95.12 72 THR A CA 1
ATOM 561 C C . THR A 1 72 ? -2.726 12.350 5.036 1.00 95.12 72 THR A C 1
ATOM 563 O O . THR A 1 72 ? -2.682 12.352 3.809 1.00 95.12 72 THR A O 1
ATOM 566 N N . LEU A 1 73 ? -3.862 12.565 5.699 1.00 92.69 73 LEU A N 1
ATOM 567 C CA . LEU A 1 73 ? -5.149 12.790 5.051 1.00 92.69 73 LEU A CA 1
ATOM 568 C C . LEU A 1 73 ? -5.134 14.068 4.202 1.00 92.69 73 LEU A C 1
ATOM 570 O O . LEU A 1 73 ? -5.599 14.060 3.063 1.00 92.69 73 LEU A O 1
ATOM 574 N N . ASN A 1 74 ? -4.535 15.142 4.723 1.00 94.00 74 ASN A N 1
ATOM 575 C CA . ASN A 1 74 ? -4.424 16.417 4.012 1.00 94.00 74 ASN A CA 1
ATOM 576 C C . ASN A 1 74 ? -3.296 16.446 2.966 1.00 94.00 74 ASN A C 1
ATOM 578 O O . ASN A 1 74 ? -3.197 17.411 2.207 1.00 94.00 74 ASN A O 1
ATOM 582 N N . ASP A 1 75 ? -2.454 15.410 2.889 1.00 96.75 75 ASP A N 1
ATOM 583 C CA . ASP A 1 75 ? -1.412 15.307 1.870 1.00 96.75 75 ASP A CA 1
ATOM 584 C C . ASP A 1 75 ? -1.973 14.648 0.586 1.00 96.75 75 ASP A C 1
ATOM 586 O O . ASP A 1 75 ? -2.398 13.483 0.602 1.00 96.75 75 ASP A O 1
ATOM 590 N N . PRO A 1 76 ? -1.954 15.341 -0.572 1.00 94.06 76 PRO A N 1
ATOM 591 C CA . PRO A 1 76 ? -2.498 14.804 -1.819 1.00 94.06 76 PRO A CA 1
ATOM 592 C C . PRO A 1 76 ? -1.820 13.518 -2.311 1.00 94.06 76 PRO A C 1
ATOM 594 O O . PRO A 1 76 ? -2.451 12.712 -3.000 1.00 94.06 76 PRO A O 1
ATOM 597 N N . GLN A 1 77 ? -0.535 13.306 -2.015 1.00 92.50 77 GLN A N 1
ATOM 598 C CA . GLN A 1 77 ? 0.188 12.099 -2.419 1.00 92.50 77 GLN A CA 1
ATOM 599 C C . GLN A 1 77 ? -0.299 10.887 -1.619 1.00 92.50 77 GLN A C 1
ATOM 601 O O . GLN A 1 77 ? -0.574 9.833 -2.201 1.00 92.50 77 GLN A O 1
ATOM 606 N N . TRP A 1 78 ? -0.456 11.053 -0.307 1.00 95.69 78 TRP A N 1
ATOM 607 C CA . TRP A 1 78 ? -0.992 10.024 0.584 1.00 95.69 78 TRP A CA 1
ATOM 608 C C . TRP A 1 78 ? -2.442 9.694 0.249 1.00 95.69 78 TRP A C 1
ATOM 610 O O . TRP A 1 78 ? -2.771 8.521 0.064 1.00 95.69 78 TRP A O 1
ATOM 620 N N . SER A 1 79 ? -3.274 10.718 0.049 1.00 94.38 79 SER A N 1
ATOM 621 C CA . SER A 1 79 ? -4.666 10.559 -0.380 1.00 94.38 79 SER A CA 1
ATOM 622 C C . SER A 1 79 ? -4.788 9.772 -1.691 1.00 94.38 79 SER A C 1
ATOM 624 O O . SER A 1 79 ? -5.538 8.794 -1.766 1.00 94.38 79 SER A O 1
ATOM 626 N N . ARG A 1 80 ? -4.010 10.127 -2.727 1.00 92.56 80 ARG A N 1
ATOM 627 C CA . ARG A 1 80 ? -4.016 9.391 -4.007 1.00 92.56 80 ARG A CA 1
ATOM 628 C C . ARG A 1 80 ? -3.572 7.942 -3.839 1.00 92.56 80 ARG A C 1
ATOM 630 O O . ARG A 1 80 ? -4.154 7.049 -4.463 1.00 92.56 80 ARG A O 1
ATOM 637 N N . MET A 1 81 ? -2.573 7.691 -2.996 1.00 93.94 81 MET A N 1
ATOM 638 C CA . MET A 1 81 ? -2.124 6.329 -2.739 1.00 93.94 81 MET A CA 1
ATOM 639 C C . MET A 1 81 ? -3.177 5.513 -1.987 1.00 93.94 81 MET A C 1
ATOM 641 O O . MET A 1 81 ? -3.453 4.377 -2.380 1.00 93.94 81 MET A O 1
ATOM 645 N N . PHE A 1 82 ? -3.824 6.089 -0.973 1.00 95.94 82 PHE A N 1
ATOM 646 C CA . PHE A 1 82 ? -4.880 5.396 -0.246 1.00 95.94 82 PHE A CA 1
ATOM 647 C C . PHE A 1 82 ? -6.050 5.042 -1.162 1.00 95.94 82 PHE A C 1
ATOM 649 O O . PHE A 1 82 ? -6.470 3.886 -1.211 1.00 95.94 82 PHE A O 1
ATOM 656 N N . MET A 1 83 ? -6.506 5.994 -1.984 1.00 94.06 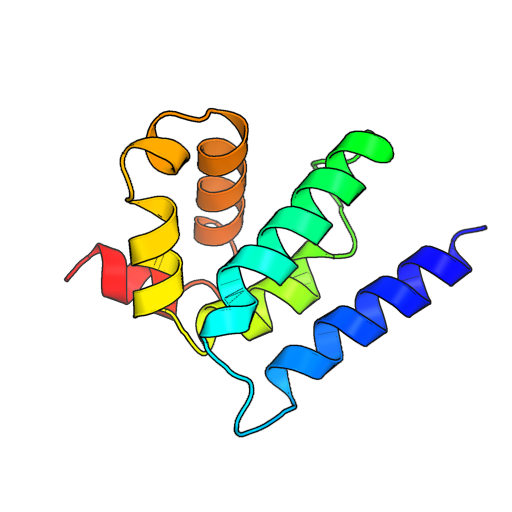83 MET A N 1
ATOM 657 C CA . MET A 1 83 ? -7.538 5.740 -2.994 1.00 94.06 83 MET A CA 1
ATOM 658 C C . MET A 1 83 ? -7.127 4.636 -3.977 1.00 94.06 83 MET A C 1
ATOM 660 O O . MET A 1 83 ? -7.964 3.823 -4.373 1.00 94.06 83 MET A O 1
ATOM 664 N N . SER A 1 84 ? -5.849 4.580 -4.372 1.00 93.56 84 SER A N 1
ATOM 665 C CA . SER A 1 84 ? -5.332 3.496 -5.214 1.00 93.56 84 SER A CA 1
ATOM 666 C C . SER A 1 84 ? -5.432 2.140 -4.518 1.00 93.56 84 SER A C 1
ATOM 668 O O . SER A 1 84 ? -5.803 1.166 -5.173 1.00 93.56 84 SER A O 1
ATOM 670 N N . PHE A 1 85 ? -5.119 2.055 -3.223 1.00 95.44 85 PHE A N 1
ATOM 671 C CA . PHE A 1 85 ? -5.260 0.808 -2.474 1.00 95.44 85 PHE A CA 1
ATOM 672 C C . PHE A 1 85 ? -6.721 0.429 -2.276 1.00 95.44 85 PHE A C 1
ATOM 674 O O . PHE A 1 85 ? -7.064 -0.717 -2.525 1.00 95.44 85 PHE A O 1
ATOM 681 N N . LEU A 1 86 ? -7.609 1.365 -1.939 1.00 95.75 86 LEU A N 1
ATOM 682 C CA . LEU A 1 86 ? -9.036 1.074 -1.746 1.00 95.75 86 LEU A CA 1
ATOM 683 C C . LEU A 1 86 ? -9.728 0.526 -3.003 1.00 95.75 86 LEU A C 1
ATOM 685 O O . LEU A 1 86 ? -10.718 -0.196 -2.887 1.00 95.75 86 LEU A O 1
ATOM 689 N N . LYS A 1 87 ? -9.208 0.822 -4.200 1.00 94.31 87 LYS A N 1
ATOM 690 C CA . LYS A 1 87 ? -9.682 0.252 -5.475 1.00 94.31 87 LYS A CA 1
ATOM 691 C C . LYS A 1 87 ? -9.139 -1.151 -5.760 1.00 94.31 87 LYS A C 1
ATOM 693 O O . LYS A 1 87 ? -9.633 -1.824 -6.660 1.00 94.31 87 LYS A O 1
ATOM 698 N N . HIS A 1 88 ? -8.135 -1.606 -5.018 1.00 95.38 88 HIS A N 1
ATOM 699 C CA . HIS A 1 88 ? -7.535 -2.917 -5.214 1.00 95.38 88 HIS A CA 1
ATOM 700 C C . HIS A 1 88 ? -8.487 -4.044 -4.782 1.00 95.38 88 HIS A C 1
ATOM 702 O O . HIS A 1 88 ? -9.281 -3.901 -3.843 1.00 95.38 88 HIS A O 1
ATOM 708 N N . LYS A 1 89 ? -8.382 -5.199 -5.447 1.00 95.00 89 LYS A N 1
ATOM 709 C CA . LYS A 1 89 ? -9.188 -6.398 -5.151 1.00 95.00 89 LYS A CA 1
ATOM 710 C C . LYS A 1 89 ? -9.005 -6.869 -3.700 1.00 95.00 89 LYS A C 1
ATOM 712 O O . LYS A 1 89 ? -9.990 -7.084 -3.000 1.00 95.00 89 LYS A O 1
ATOM 717 N N . ASP A 1 90 ? -7.761 -6.883 -3.222 1.00 95.38 90 ASP A N 1
ATOM 718 C CA . ASP A 1 90 ? -7.393 -7.403 -1.896 1.00 95.38 90 ASP A CA 1
ATOM 719 C C . ASP A 1 90 ? -7.657 -6.412 -0.754 1.00 95.38 90 ASP A C 1
ATOM 721 O O . ASP A 1 90 ? -7.512 -6.757 0.412 1.00 95.38 90 ASP A O 1
ATOM 725 N N . ALA A 1 91 ? -8.099 -5.187 -1.050 1.00 96.50 91 ALA A N 1
ATOM 726 C CA . ALA A 1 91 ? -8.304 -4.141 -0.047 1.00 96.50 91 ALA A CA 1
ATOM 727 C C . ALA A 1 91 ? -9.566 -4.312 0.807 1.00 96.50 91 ALA A C 1
ATOM 729 O O . ALA A 1 91 ? -9.942 -3.389 1.528 1.00 96.50 91 ALA A O 1
ATOM 730 N N . ARG A 1 92 ? -10.242 -5.465 0.733 1.00 97.56 92 ARG A N 1
ATOM 731 C CA . ARG A 1 92 ? -11.448 -5.725 1.526 1.00 97.56 92 ARG A CA 1
ATOM 732 C C . ARG A 1 92 ? -11.223 -5.488 3.030 1.00 97.56 92 ARG A C 1
ATOM 734 O O . ARG A 1 92 ? -12.000 -4.715 3.574 1.00 97.56 92 ARG A O 1
ATOM 741 N N . PRO A 1 93 ? -10.143 -5.983 3.670 1.00 97.75 93 PRO A N 1
ATOM 742 C CA . PRO A 1 93 ? -9.904 -5.717 5.090 1.00 97.75 93 PRO A CA 1
ATOM 743 C C . PRO A 1 93 ? -9.774 -4.225 5.425 1.00 97.75 93 PRO A C 1
ATOM 745 O O . PRO A 1 93 ? -10.193 -3.798 6.492 1.00 97.75 93 PRO A O 1
ATOM 748 N N . LEU A 1 94 ? -9.223 -3.416 4.510 1.00 98.06 94 LEU A N 1
ATOM 749 C CA . LEU A 1 94 ? -9.109 -1.966 4.705 1.00 98.06 94 LEU A CA 1
ATOM 750 C C . LEU A 1 94 ? -10.475 -1.280 4.594 1.00 98.06 94 LEU A C 1
ATOM 752 O O . LEU A 1 94 ? -10.796 -0.409 5.395 1.00 98.06 94 LEU A O 1
ATOM 756 N N . ARG A 1 95 ? -11.282 -1.683 3.603 1.00 97.94 95 ARG A N 1
ATOM 757 C CA . ARG A 1 95 ? -12.640 -1.158 3.398 1.00 97.94 95 ARG A CA 1
ATOM 758 C C . ARG A 1 95 ? -13.560 -1.503 4.567 1.00 97.94 95 ARG A C 1
ATOM 760 O O . ARG A 1 95 ? -14.323 -0.644 4.985 1.00 97.94 95 ARG A O 1
ATOM 767 N N . ASP A 1 96 ? -13.448 -2.718 5.099 1.00 98.00 96 ASP A N 1
ATOM 768 C CA . ASP A 1 96 ? -14.255 -3.176 6.232 1.00 98.00 96 ASP A CA 1
ATOM 769 C C . ASP A 1 96 ? -13.938 -2.363 7.502 1.00 98.00 96 ASP A C 1
ATOM 771 O O . ASP A 1 96 ? -14.858 -1.963 8.205 1.00 98.00 96 ASP A O 1
ATOM 775 N N . VAL A 1 97 ? -12.660 -2.042 7.759 1.00 97.62 97 VAL A N 1
ATOM 776 C CA . VAL A 1 97 ? -12.264 -1.154 8.871 1.00 97.62 97 VAL A CA 1
A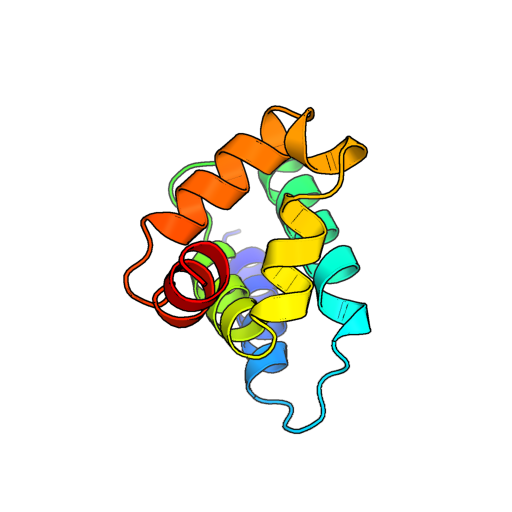TOM 777 C C . VAL A 1 97 ? -12.761 0.278 8.670 1.00 97.62 97 VAL A C 1
ATOM 779 O O . VAL A 1 97 ? -13.162 0.913 9.634 1.00 97.62 97 VAL A O 1
ATOM 782 N N . LEU A 1 98 ? -12.730 0.800 7.441 1.00 94.25 98 LEU A N 1
ATOM 783 C CA . LEU A 1 98 ? -13.176 2.168 7.151 1.00 94.25 98 LEU A CA 1
ATOM 784 C C . LEU A 1 98 ? -14.703 2.336 7.265 1.00 94.25 98 LEU A C 1
ATOM 786 O O . LEU A 1 98 ? -15.181 3.443 7.489 1.00 94.25 98 LEU A O 1
ATOM 790 N N . ALA A 1 99 ? -15.459 1.258 7.048 1.00 93.88 99 ALA A N 1
ATOM 791 C CA . ALA A 1 99 ? -16.918 1.249 7.118 1.00 93.88 99 ALA A CA 1
ATOM 792 C C . ALA A 1 99 ? -17.473 0.956 8.526 1.00 93.88 99 ALA A C 1
ATOM 794 O O . ALA A 1 99 ? -18.691 1.016 8.702 1.00 93.88 99 ALA A O 1
ATOM 795 N N . ALA A 1 100 ? -16.606 0.594 9.478 1.00 83.62 100 ALA A N 1
ATOM 796 C CA . ALA A 1 100 ? -16.945 0.325 10.874 1.00 83.62 100 ALA A CA 1
ATOM 797 C C . ALA A 1 100 ? -16.994 1.619 11.697 1.00 83.62 100 ALA A C 1
ATOM 799 O O . ALA A 1 100 ? -17.892 1.708 12.564 1.00 83.62 100 ALA A O 1
#

Secondary structure (DSSP, 8-state):
-THHHHHHHHHHHHHHHSTT--GGGHHHHHHHHHHHHHHTT--TT-TTHHHHHHHHTTSHHHHHHHHHSHHHHT-HHHHHHHHHHHTSGGGHHHHHHHT-

Organism: Mustela putorius furo (NCBI:txid9669)

Radius of gyration: 13.05 Å; chains: 1; bounding box: 35×31×29 Å

Sequence (100 aa):
DGNEMKICSAIINLFHLIPAAPQTLVKPLLEVVMKTERAMLIEAGSPFREPLIKFLTRHPSQTVELFMMEATLNDPQWSRMFMSFLKHKDARPLRDVLAA